Protein AF-A0A817RZT5-F1 (afdb_monomer_lite)

Structure (mmCIF, N/CA/C/O backbone):
data_AF-A0A817RZT5-F1
#
_entry.id   AF-A0A817RZT5-F1
#
loop_
_atom_site.group_PDB
_atom_site.id
_atom_site.type_symbol
_atom_site.label_atom_id
_atom_site.label_alt_id
_atom_site.label_comp_id
_atom_site.label_asym_id
_atom_site.label_entity_id
_atom_site.label_seq_id
_atom_site.pdbx_PDB_ins_code
_atom_site.Cartn_x
_atom_site.Cartn_y
_atom_site.Cartn_z
_atom_site.occupancy
_atom_site.B_iso_or_equiv
_atom_site.auth_seq_id
_atom_site.auth_comp_id
_atom_site.auth_asym_id
_atom_site.auth_atom_id
_atom_site.pdbx_PDB_model_num
ATOM 1 N N . MET A 1 1 ? 7.341 37.231 65.173 1.00 46.03 1 MET A N 1
ATOM 2 C CA . MET A 1 1 ? 7.973 36.929 63.868 1.00 46.03 1 MET A CA 1
ATOM 3 C C . MET A 1 1 ? 9.182 36.042 64.123 1.00 46.03 1 MET A C 1
ATOM 5 O O . MET A 1 1 ? 9.814 36.302 65.143 1.00 46.03 1 MET A O 1
ATOM 9 N N . PRO A 1 2 ? 9.563 35.094 63.247 1.00 48.50 2 PRO A N 1
ATOM 10 C CA . PRO A 1 2 ? 8.982 34.710 61.943 1.00 48.50 2 PRO A CA 1
ATOM 11 C C . PRO A 1 2 ? 8.890 33.149 61.822 1.00 48.50 2 PRO A C 1
ATOM 13 O O . PRO A 1 2 ? 9.080 32.480 62.828 1.00 48.50 2 PRO A O 1
ATOM 16 N N . VAL A 1 3 ? 8.573 32.432 60.740 1.00 45.72 3 VAL A N 1
ATOM 17 C CA . VAL A 1 3 ? 8.226 32.662 59.328 1.00 45.72 3 VAL A CA 1
ATOM 18 C C . VAL A 1 3 ? 7.165 31.589 59.020 1.00 45.72 3 VAL A C 1
ATOM 20 O O . VAL A 1 3 ? 7.407 30.412 59.280 1.00 45.72 3 VAL A O 1
ATOM 23 N N . GLY A 1 4 ? 6.008 31.989 58.501 1.00 48.59 4 GLY A N 1
ATOM 24 C CA . GLY A 1 4 ? 5.094 31.102 57.785 1.00 48.59 4 GLY A CA 1
ATOM 25 C C . GLY A 1 4 ? 5.269 31.311 56.283 1.00 48.59 4 GLY A C 1
ATOM 26 O O . GLY A 1 4 ? 5.673 32.397 55.865 1.00 48.59 4 GLY A O 1
ATOM 27 N N . ASP A 1 5 ? 4.936 30.264 55.534 1.00 51.25 5 ASP A N 1
ATOM 28 C CA . ASP A 1 5 ? 4.708 30.217 54.085 1.00 51.25 5 ASP A CA 1
ATOM 29 C C . ASP A 1 5 ? 5.936 29.950 53.205 1.00 51.25 5 ASP A C 1
ATOM 31 O O . ASP A 1 5 ? 6.258 30.670 52.263 1.00 51.25 5 ASP A O 1
ATOM 35 N N . GLY A 1 6 ? 6.583 28.817 53.476 1.00 51.09 6 GLY A N 1
ATOM 36 C CA . GLY A 1 6 ? 6.973 27.920 52.394 1.00 51.09 6 GLY A CA 1
ATOM 37 C C . GLY A 1 6 ? 6.043 26.715 52.442 1.00 51.09 6 GLY A C 1
ATOM 38 O O . GLY A 1 6 ? 6.267 25.829 53.261 1.00 51.09 6 GLY A O 1
ATOM 39 N N . ASP A 1 7 ? 5.000 26.674 51.610 1.00 58.03 7 ASP A N 1
ATOM 40 C CA . ASP A 1 7 ? 4.294 25.409 51.364 1.00 58.03 7 ASP A CA 1
ATOM 41 C C . ASP A 1 7 ? 5.198 24.419 50.631 1.00 58.03 7 ASP A C 1
ATOM 43 O O . ASP A 1 7 ? 4.928 23.227 50.711 1.00 58.03 7 ASP A O 1
ATOM 47 N N . GLY A 1 8 ? 6.292 24.919 50.023 1.00 52.28 8 GLY A N 1
ATOM 48 C CA . GLY A 1 8 ? 7.591 24.257 49.934 1.00 52.28 8 GLY A CA 1
ATOM 49 C C . GLY A 1 8 ? 7.448 22.794 49.580 1.00 52.28 8 GLY A C 1
ATOM 50 O O . GLY A 1 8 ? 8.095 21.963 50.214 1.00 52.28 8 GLY A O 1
ATOM 51 N N . ASP A 1 9 ? 6.548 22.495 48.633 1.00 56.75 9 ASP A N 1
ATOM 52 C CA . ASP A 1 9 ? 6.034 21.136 48.481 1.00 56.75 9 ASP A CA 1
ATOM 53 C C . ASP A 1 9 ? 7.148 20.181 48.096 1.00 56.75 9 ASP A C 1
ATOM 55 O O . ASP A 1 9 ? 6.977 18.974 48.257 1.00 56.75 9 ASP A O 1
ATOM 59 N N . GLY A 1 10 ? 8.285 20.753 47.650 1.00 52.81 10 GLY A N 1
ATOM 60 C CA . GLY A 1 10 ? 9.612 20.193 47.816 1.00 52.81 10 GLY A CA 1
ATOM 61 C C . GLY A 1 10 ? 9.593 18.755 47.375 1.00 52.81 10 GLY A C 1
ATOM 62 O O . GLY A 1 10 ? 10.176 17.911 48.047 1.00 52.81 10 GLY A O 1
ATOM 63 N N . ASN A 1 11 ? 8.821 18.474 46.317 1.00 54.69 11 ASN A N 1
ATOM 64 C CA . ASN A 1 11 ? 8.526 17.113 45.972 1.00 54.69 11 ASN A CA 1
ATOM 65 C C . ASN A 1 11 ? 9.850 16.567 45.480 1.00 54.69 11 ASN A C 1
ATOM 67 O O . ASN A 1 11 ? 10.317 16.902 44.393 1.00 54.69 11 ASN A O 1
ATOM 71 N N . GLU A 1 12 ? 10.485 15.766 46.320 1.00 54.28 12 GLU A N 1
ATOM 72 C CA . GLU A 1 12 ? 11.810 15.199 46.103 1.00 54.28 12 GLU A CA 1
ATOM 73 C C . GLU A 1 12 ? 11.827 14.386 44.792 1.00 54.28 12 GLU A C 1
ATOM 75 O O . GLU A 1 12 ? 12.859 14.245 44.130 1.00 54.28 12 GLU A O 1
ATOM 80 N N . ASN A 1 13 ? 10.639 13.933 44.361 1.00 54.28 13 ASN A N 1
ATOM 81 C CA . ASN A 1 13 ? 10.393 13.247 43.098 1.00 54.28 13 ASN A CA 1
ATOM 82 C C . ASN A 1 13 ? 10.235 14.179 41.884 1.00 54.28 13 ASN A C 1
ATOM 84 O O . ASN A 1 13 ? 10.386 13.715 40.755 1.00 54.28 13 ASN A O 1
ATOM 88 N N . ALA A 1 14 ? 9.988 15.480 42.061 1.00 55.69 14 ALA A N 1
ATOM 89 C CA . ALA A 1 14 ? 10.018 16.495 41.001 1.00 55.69 14 ALA A CA 1
ATOM 90 C C . ALA A 1 14 ? 11.459 16.967 40.712 1.00 55.69 14 ALA A C 1
ATOM 92 O O . ALA A 1 14 ? 11.729 18.134 40.434 1.00 55.69 14 ALA A O 1
ATOM 93 N N . ASN A 1 15 ? 12.413 16.037 40.757 1.00 69.56 15 ASN A N 1
ATOM 94 C CA . ASN A 1 15 ? 13.780 16.257 40.315 1.00 69.56 15 ASN A CA 1
ATOM 95 C C . ASN A 1 15 ? 13.768 16.658 38.826 1.00 69.56 15 ASN A C 1
ATOM 97 O O . ASN A 1 15 ? 13.053 16.061 38.015 1.00 69.56 15 ASN A O 1
ATOM 101 N N . VAL A 1 16 ? 14.585 17.644 38.438 1.00 71.31 16 VAL A N 1
ATOM 102 C CA . VAL A 1 16 ? 14.751 18.112 37.045 1.00 71.31 16 VAL A CA 1
ATOM 103 C C . VAL A 1 16 ? 14.951 16.943 36.069 1.00 71.31 16 VAL A C 1
ATOM 105 O O . VAL A 1 16 ? 14.529 17.012 34.913 1.00 71.31 16 VAL A O 1
ATOM 108 N N . HIS A 1 17 ? 15.559 15.848 36.527 1.00 71.19 17 HIS A N 1
ATOM 109 C CA . HIS A 1 17 ? 15.685 14.618 35.755 1.00 71.19 17 HIS A CA 1
ATOM 110 C C . HIS A 1 17 ? 14.332 13.958 35.434 1.00 71.19 17 HIS A C 1
ATOM 112 O O . HIS A 1 17 ? 14.073 13.639 34.274 1.00 71.19 17 HIS A O 1
ATOM 118 N N . VAL A 1 18 ? 13.453 13.799 36.427 1.00 76.62 18 VAL A N 1
ATOM 119 C CA . VAL A 1 18 ? 12.110 13.214 36.264 1.00 76.62 18 VAL A CA 1
ATOM 120 C C . VAL A 1 18 ? 11.257 14.097 35.356 1.00 76.62 18 VAL A C 1
ATOM 122 O O . VAL A 1 18 ? 10.634 13.594 34.427 1.00 76.62 18 VAL A O 1
ATOM 125 N N . LEU A 1 19 ? 11.318 15.421 35.525 1.00 80.50 19 LEU A N 1
ATOM 126 C CA . LEU A 1 19 ? 10.656 16.381 34.631 1.00 80.50 19 LEU A CA 1
ATOM 127 C C . LEU A 1 19 ? 11.116 16.229 33.173 1.00 80.50 19 LEU A C 1
ATOM 129 O O . LEU A 1 19 ? 10.287 16.161 32.264 1.00 80.50 19 LEU A O 1
ATOM 133 N N . LYS A 1 20 ? 12.429 16.119 32.932 1.00 80.75 20 LYS A N 1
ATOM 134 C CA . LYS A 1 20 ? 12.976 15.899 31.582 1.00 80.75 20 LYS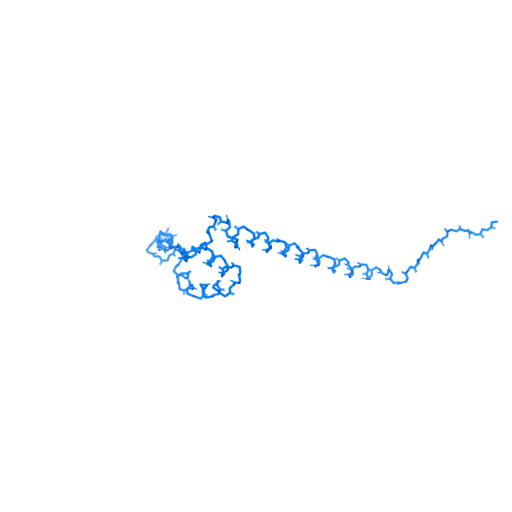 A CA 1
ATOM 135 C C . LYS A 1 20 ? 12.506 14.573 30.980 1.00 80.75 20 LYS A C 1
ATOM 137 O O . LYS A 1 20 ? 12.121 14.557 29.811 1.00 80.75 20 LYS A O 1
ATOM 142 N N . GLN A 1 21 ? 12.494 13.491 31.761 1.00 84.81 21 GLN A N 1
ATOM 143 C CA . GLN A 1 21 ? 11.996 12.188 31.305 1.00 84.81 21 GLN A CA 1
ATOM 144 C C . GLN A 1 21 ? 10.508 12.244 30.956 1.00 84.81 21 GLN A C 1
ATOM 146 O O . GLN A 1 21 ? 10.113 11.801 29.877 1.00 84.81 21 GLN A O 1
ATOM 151 N N . THR A 1 22 ? 9.694 12.875 31.801 1.00 82.81 22 THR A N 1
ATOM 152 C CA . THR A 1 22 ? 8.262 13.066 31.548 1.00 82.81 22 THR A CA 1
ATOM 153 C C . THR A 1 22 ? 8.023 13.862 30.266 1.00 82.81 22 THR A C 1
ATOM 155 O O . THR A 1 22 ? 7.195 13.472 29.447 1.00 82.81 22 THR A O 1
ATOM 158 N N . VAL A 1 23 ? 8.789 14.931 30.015 1.00 87.75 23 VAL A N 1
ATOM 159 C CA . VAL A 1 23 ? 8.690 15.700 28.761 1.00 87.75 23 VAL A CA 1
ATOM 160 C C . VAL A 1 23 ? 9.057 14.850 27.539 1.00 87.75 23 VAL A C 1
ATOM 162 O O . VAL A 1 23 ? 8.385 14.945 26.510 1.00 87.75 23 VAL A O 1
ATOM 165 N N . ILE A 1 24 ? 10.093 14.008 27.623 1.00 89.12 24 ILE A N 1
ATOM 166 C CA . ILE A 1 24 ? 10.480 13.102 26.527 1.00 89.12 24 ILE A CA 1
ATOM 167 C C . ILE A 1 24 ? 9.359 12.095 26.243 1.00 89.12 24 ILE A C 1
ATOM 169 O O . ILE A 1 24 ? 8.948 11.949 25.089 1.00 89.12 24 ILE A O 1
ATOM 173 N N . GLN A 1 25 ? 8.821 11.458 27.284 1.00 87.19 25 GLN A N 1
ATOM 174 C CA . GLN A 1 25 ? 7.726 10.495 27.156 1.00 87.19 25 GLN A CA 1
ATOM 175 C C . GLN A 1 25 ? 6.460 11.144 26.586 1.00 87.19 25 GLN A C 1
ATOM 177 O O . GLN A 1 25 ? 5.824 10.585 25.691 1.00 87.19 25 GLN A O 1
ATOM 182 N N . LEU A 1 26 ? 6.116 12.356 27.034 1.00 84.94 26 LEU A N 1
ATOM 183 C CA . LEU A 1 26 ? 4.982 13.109 26.499 1.00 84.94 26 LEU A CA 1
ATOM 184 C C . LEU A 1 26 ? 5.173 13.435 25.016 1.00 84.94 26 LEU A C 1
ATOM 186 O O . LEU A 1 26 ? 4.253 13.223 24.229 1.00 84.94 26 LEU A O 1
ATOM 190 N N . LYS A 1 27 ? 6.365 13.879 24.599 1.00 86.88 27 LYS A N 1
ATOM 191 C CA . LYS A 1 27 ? 6.664 14.134 23.179 1.00 86.88 27 LYS A CA 1
ATOM 192 C C . LYS A 1 27 ? 6.520 12.874 22.327 1.00 86.88 27 LYS A C 1
ATOM 194 O O . LYS A 1 27 ? 5.927 12.935 21.251 1.00 86.88 27 LYS A O 1
ATOM 199 N N . GLN A 1 28 ? 7.025 11.737 22.806 1.00 86.81 28 GLN A N 1
ATOM 200 C CA . GLN A 1 28 ? 6.875 10.450 22.120 1.00 86.81 28 GLN A CA 1
ATOM 201 C C . GLN A 1 28 ? 5.401 10.052 21.999 1.00 86.81 28 GLN A C 1
ATOM 203 O O . GLN A 1 28 ? 4.950 9.687 20.914 1.00 86.81 28 GLN A O 1
ATOM 208 N N . ARG A 1 29 ? 4.624 10.201 23.076 1.00 85.00 29 ARG A N 1
ATOM 209 C CA . ARG A 1 29 ? 3.198 9.863 23.088 1.00 85.00 29 ARG A CA 1
ATOM 210 C C . ARG A 1 29 ? 2.366 10.778 22.193 1.00 85.00 29 ARG A C 1
ATOM 212 O O . ARG A 1 29 ? 1.498 10.288 21.481 1.00 85.00 29 ARG A O 1
ATOM 219 N N . ILE A 1 30 ? 2.656 12.080 22.173 1.00 84.81 30 ILE A N 1
ATOM 220 C CA . ILE A 1 30 ? 2.025 13.037 21.251 1.00 84.81 30 ILE A CA 1
ATOM 221 C C . ILE A 1 30 ? 2.336 12.653 19.801 1.00 84.81 30 ILE A C 1
ATOM 223 O O . ILE A 1 30 ? 1.427 12.609 18.977 1.00 84.81 30 ILE A O 1
ATOM 227 N N . LYS A 1 31 ? 3.595 12.319 19.486 1.00 84.06 31 LYS A N 1
ATOM 228 C CA . LYS A 1 31 ? 3.983 11.864 18.143 1.00 84.06 31 LYS A CA 1
ATOM 229 C C . LYS A 1 31 ? 3.221 10.600 17.732 1.00 84.06 31 LYS A C 1
ATOM 231 O O . LYS A 1 31 ? 2.740 10.527 16.603 1.00 84.06 31 LYS A O 1
ATOM 236 N N . GLN A 1 32 ? 3.079 9.646 18.650 1.00 82.50 32 GLN A N 1
ATOM 237 C CA . GLN A 1 32 ? 2.321 8.420 18.416 1.00 82.50 32 GLN A CA 1
ATOM 238 C C . GLN A 1 32 ? 0.840 8.719 18.147 1.00 82.50 32 GLN A C 1
ATOM 240 O O . GLN A 1 32 ? 0.321 8.318 17.112 1.00 82.50 32 GLN A O 1
ATOM 245 N N . LEU A 1 33 ? 0.196 9.512 19.009 1.00 77.69 33 LEU A N 1
ATOM 246 C CA . LEU A 1 33 ? -1.208 9.913 18.859 1.00 77.69 33 LEU A CA 1
ATOM 247 C C . LEU A 1 33 ? -1.478 10.631 17.531 1.00 77.69 33 LEU A C 1
ATOM 249 O O . LEU A 1 33 ? -2.507 10.395 16.901 1.00 77.69 33 LEU A O 1
ATOM 253 N N . SER A 1 34 ? -0.565 11.501 17.097 1.00 77.25 34 SER A N 1
ATOM 254 C CA . SER A 1 34 ? -0.673 12.167 15.796 1.00 77.25 34 SER A CA 1
ATOM 255 C C . SER A 1 34 ? -0.592 11.167 14.642 1.00 77.25 34 SER A C 1
ATOM 257 O O . SER A 1 34 ? -1.401 11.242 13.722 1.00 77.25 34 SER A O 1
ATOM 259 N N . SER A 1 35 ? 0.337 10.209 14.702 1.00 76.56 35 SER A N 1
ATOM 260 C CA . SER A 1 35 ? 0.456 9.139 13.701 1.00 76.56 35 SER A CA 1
ATOM 261 C C . SER A 1 35 ? -0.808 8.276 13.640 1.00 76.56 35 SER A C 1
ATOM 263 O O . SER A 1 35 ? -1.344 8.024 12.563 1.00 76.56 35 SER A O 1
ATOM 265 N N . ASP A 1 36 ? -1.347 7.896 14.798 1.00 79.00 36 ASP A N 1
ATOM 266 C CA . ASP A 1 36 ? -2.556 7.077 14.890 1.00 79.00 36 ASP A CA 1
ATOM 267 C C . ASP A 1 36 ? -3.786 7.821 14.344 1.00 79.00 36 ASP A C 1
ATOM 269 O O . ASP A 1 36 ? -4.600 7.235 13.628 1.00 79.00 36 ASP A O 1
ATOM 273 N N . LYS A 1 37 ? -3.901 9.133 14.602 1.00 73.69 37 LYS A N 1
ATOM 274 C CA . LYS A 1 37 ? -4.943 9.975 13.992 1.00 73.69 37 LYS A CA 1
ATOM 275 C C . LYS A 1 37 ? -4.812 10.053 12.475 1.00 73.69 37 LYS A C 1
ATOM 277 O O . LYS A 1 37 ? -5.823 9.953 11.788 1.00 73.69 37 LYS A O 1
ATOM 282 N N . LEU A 1 38 ? -3.597 10.216 11.948 1.00 72.69 38 LEU A N 1
ATOM 283 C CA . LEU A 1 38 ? -3.371 10.235 10.500 1.00 72.69 38 LEU A CA 1
ATOM 284 C C . LEU A 1 38 ? -3.785 8.906 9.859 1.00 72.69 38 LEU A C 1
ATOM 286 O O . LEU A 1 38 ? -4.469 8.919 8.839 1.00 72.69 38 LEU A O 1
ATOM 290 N N . LYS A 1 39 ? -3.472 7.774 10.501 1.00 73.94 39 LYS A N 1
ATOM 291 C CA . LYS A 1 39 ? -3.935 6.449 10.062 1.00 73.94 39 LYS A CA 1
ATOM 292 C C . LYS A 1 39 ? -5.459 6.326 10.080 1.00 73.94 39 LYS A C 1
ATOM 294 O O . LYS A 1 39 ? -6.031 5.799 9.133 1.00 73.94 39 LYS A O 1
ATOM 299 N N . GLN A 1 40 ? -6.134 6.833 11.114 1.00 72.31 40 GLN A N 1
ATOM 300 C CA . GLN A 1 40 ? -7.603 6.830 11.161 1.00 72.31 40 GLN A CA 1
ATOM 301 C C . GLN A 1 40 ? -8.224 7.691 10.059 1.00 72.31 40 GLN A C 1
ATOM 303 O O . GLN A 1 40 ? -9.177 7.263 9.415 1.00 72.31 40 GLN A O 1
ATOM 308 N N . ILE A 1 41 ? -7.679 8.884 9.810 1.00 68.25 41 ILE A N 1
ATOM 309 C CA . ILE A 1 41 ? -8.144 9.755 8.723 1.00 68.25 41 ILE A CA 1
ATOM 310 C C . ILE A 1 41 ? -7.934 9.069 7.369 1.00 68.25 41 ILE A C 1
ATOM 312 O O . ILE A 1 41 ? -8.838 9.069 6.538 1.00 68.25 41 ILE A O 1
ATOM 316 N N . GLN A 1 42 ? -6.781 8.430 7.160 1.00 66.38 42 GLN A N 1
ATOM 317 C CA . GLN A 1 42 ? -6.515 7.646 5.956 1.00 66.38 42 GLN A CA 1
ATOM 318 C C . GLN A 1 42 ? -7.537 6.512 5.785 1.00 66.38 42 GLN A C 1
ATOM 320 O O . GLN A 1 42 ? -8.059 6.323 4.687 1.00 66.38 42 GLN A O 1
ATOM 325 N N . LEU A 1 43 ? -7.883 5.813 6.871 1.00 66.38 43 LEU A N 1
ATOM 326 C CA . LEU A 1 43 ? -8.903 4.765 6.870 1.00 66.38 43 LEU A CA 1
ATOM 327 C C . LEU A 1 43 ? -10.273 5.302 6.428 1.00 66.38 43 LEU A C 1
ATOM 329 O O . LEU A 1 43 ? -10.907 4.701 5.566 1.00 66.38 43 LEU A O 1
ATOM 333 N N . LEU A 1 44 ? -10.693 6.445 6.981 1.00 63.22 44 LEU A N 1
ATOM 334 C CA . LEU A 1 44 ? -11.976 7.086 6.675 1.00 63.22 44 LEU A CA 1
ATOM 335 C C . LEU A 1 44 ? -12.063 7.579 5.231 1.00 63.22 44 LEU A C 1
ATOM 337 O O . LEU A 1 44 ? -13.128 7.529 4.627 1.00 63.22 44 LEU A O 1
ATOM 341 N N . ILE A 1 45 ? -10.955 8.085 4.690 1.00 68.06 45 ILE A N 1
ATOM 342 C CA . ILE A 1 45 ? -10.946 8.684 3.355 1.00 68.06 45 ILE A CA 1
ATOM 343 C C . ILE A 1 45 ? -10.874 7.621 2.272 1.00 68.06 45 ILE A C 1
ATOM 345 O O . ILE A 1 45 ? -11.403 7.865 1.200 1.00 68.06 45 ILE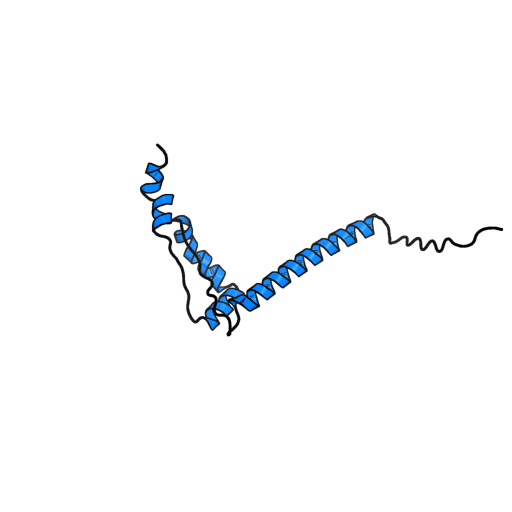 A O 1
ATOM 349 N N . VAL A 1 46 ? -10.238 6.475 2.521 1.00 67.88 46 VAL A N 1
ATOM 350 C CA . VAL A 1 46 ? -9.833 5.536 1.461 1.00 67.88 46 VAL A CA 1
ATOM 351 C C . VAL A 1 46 ? -10.518 4.176 1.583 1.00 67.88 46 VAL A C 1
ATOM 353 O O . VAL A 1 46 ? -10.791 3.519 0.580 1.00 67.88 46 VAL A O 1
ATOM 356 N N . ALA A 1 47 ? -10.776 3.735 2.808 1.00 69.44 47 ALA A N 1
ATOM 357 C CA . ALA A 1 47 ? -11.15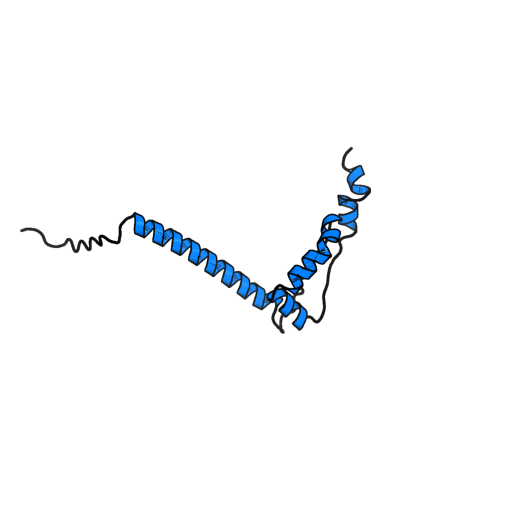0 2.364 3.118 1.00 69.44 47 ALA A CA 1
ATOM 358 C C . ALA A 1 47 ? -12.533 2.293 3.780 1.00 69.44 47 ALA A C 1
ATOM 360 O O . ALA A 1 47 ? -12.758 1.474 4.672 1.00 69.44 47 ALA A O 1
ATOM 361 N N . GLU A 1 48 ? -13.462 3.145 3.351 1.00 77.06 48 GLU A N 1
ATOM 362 C CA . GLU A 1 48 ? -14.874 3.098 3.730 1.00 77.06 48 GLU A CA 1
ATOM 363 C C . GLU A 1 48 ? -15.765 2.899 2.504 1.00 77.06 48 GLU A C 1
ATOM 365 O O . GLU A 1 48 ? -15.410 3.263 1.387 1.00 77.06 48 GLU A O 1
ATOM 370 N N . LYS A 1 49 ? -16.946 2.314 2.713 1.00 76.38 49 LYS A N 1
ATOM 371 C CA . LYS A 1 49 ? -17.873 1.970 1.623 1.00 76.38 49 LYS A CA 1
ATOM 372 C C . LYS A 1 49 ? -18.323 3.192 0.807 1.00 76.38 49 LYS A C 1
ATOM 374 O O . LYS A 1 49 ? -18.506 3.092 -0.399 1.00 76.38 49 LYS A O 1
ATOM 379 N N . GLU A 1 50 ? -18.509 4.326 1.479 1.00 79.62 50 GLU A N 1
ATOM 380 C CA . GLU A 1 50 ? -18.977 5.593 0.892 1.00 79.62 50 GLU A CA 1
ATOM 381 C C . GLU A 1 50 ? -17.842 6.387 0.214 1.00 79.62 50 GLU A C 1
ATOM 383 O O . GLU A 1 50 ? -18.081 7.398 -0.446 1.00 79.62 50 GLU A O 1
ATOM 388 N N . THR A 1 51 ? -16.588 5.952 0.367 1.00 71.19 51 THR A N 1
ATOM 389 C CA . THR A 1 51 ? -15.439 6.610 -0.252 1.00 71.19 51 THR A CA 1
ATOM 390 C C . THR A 1 51 ? -15.473 6.475 -1.774 1.00 71.19 51 THR A C 1
ATOM 392 O O . THR A 1 51 ? -15.591 5.381 -2.329 1.00 71.19 51 THR A O 1
ATOM 395 N N . ILE A 1 52 ? -15.226 7.592 -2.465 1.00 71.25 52 ILE A N 1
ATOM 396 C CA . ILE A 1 52 ? -15.128 7.649 -3.933 1.00 71.25 52 ILE A CA 1
ATOM 397 C C . ILE A 1 52 ? -13.690 7.709 -4.477 1.00 71.25 52 ILE A C 1
ATOM 399 O O . ILE A 1 52 ? -13.510 7.675 -5.692 1.00 71.25 52 ILE A O 1
ATOM 403 N N . ILE A 1 53 ? -12.676 7.799 -3.610 1.00 82.12 53 ILE A N 1
ATOM 404 C CA . ILE A 1 53 ? -11.267 7.976 -3.995 1.00 82.12 53 ILE A CA 1
ATOM 405 C C . ILE A 1 53 ? -10.581 6.617 -4.159 1.00 82.12 53 ILE A C 1
ATOM 407 O O . ILE A 1 53 ? -10.623 5.792 -3.251 1.00 82.12 53 ILE A O 1
ATOM 411 N N . ASP A 1 54 ? -9.916 6.414 -5.298 1.00 83.88 54 ASP A N 1
ATOM 412 C CA . ASP A 1 54 ? -9.072 5.250 -5.580 1.00 83.88 54 ASP A CA 1
ATOM 413 C C . ASP A 1 54 ? -7.607 5.526 -5.205 1.00 83.88 54 ASP A C 1
ATOM 415 O O . ASP A 1 54 ? -7.053 6.549 -5.611 1.00 83.88 54 ASP A O 1
ATOM 419 N N . ILE A 1 55 ? -6.968 4.611 -4.462 1.00 84.38 55 ILE A N 1
ATOM 420 C CA . ILE A 1 55 ? -5.505 4.610 -4.312 1.00 84.38 55 ILE A CA 1
ATOM 421 C C . ILE A 1 55 ? -4.911 3.695 -5.370 1.00 84.38 55 ILE A C 1
ATOM 423 O O . ILE A 1 55 ? -5.224 2.507 -5.442 1.00 84.38 55 ILE A O 1
ATOM 427 N N . VAL A 1 56 ? -3.998 4.258 -6.150 1.00 88.75 56 VAL A N 1
ATOM 428 C CA . VAL A 1 56 ? -3.320 3.571 -7.246 1.00 88.75 56 VAL A CA 1
ATOM 429 C C . VAL A 1 56 ? -1.817 3.774 -7.121 1.00 88.75 56 VAL A C 1
ATOM 431 O O . VAL A 1 56 ? -1.362 4.824 -6.664 1.00 88.75 56 VAL A O 1
ATOM 434 N N . THR A 1 57 ? -1.045 2.769 -7.521 1.00 92.12 57 THR A N 1
ATOM 435 C CA . THR A 1 57 ? 0.411 2.885 -7.639 1.00 92.12 57 THR A CA 1
ATOM 436 C C . THR A 1 57 ? 0.780 3.439 -9.012 1.00 92.12 57 THR A C 1
ATOM 438 O O . THR A 1 57 ? 0.073 3.211 -9.997 1.00 92.12 57 THR A O 1
ATOM 441 N N . LEU A 1 58 ? 1.882 4.185 -9.071 1.00 93.69 58 LEU A N 1
ATOM 442 C CA . LEU A 1 58 ? 2.451 4.725 -10.301 1.00 93.69 58 LEU A CA 1
ATOM 443 C C . LEU A 1 58 ? 3.903 4.261 -10.421 1.00 93.69 58 LEU A C 1
ATOM 445 O O . LEU A 1 58 ? 4.726 4.619 -9.583 1.00 93.69 58 LEU A O 1
ATOM 449 N N . SER A 1 59 ? 4.209 3.488 -11.462 1.00 94.69 59 SER A N 1
ATOM 450 C CA . SER A 1 59 ? 5.579 3.092 -11.804 1.00 94.69 59 SER A CA 1
ATOM 451 C C . SER A 1 59 ? 6.108 3.988 -12.921 1.00 94.69 59 SER A C 1
ATOM 453 O O . SER A 1 59 ? 5.530 4.028 -14.012 1.00 94.69 59 SER A O 1
ATOM 455 N N . GLU A 1 60 ? 7.205 4.700 -12.666 1.00 92.31 60 GLU A N 1
ATOM 456 C CA . GLU A 1 60 ? 7.792 5.663 -13.609 1.00 92.31 60 GLU A CA 1
ATOM 457 C C . GLU A 1 60 ? 9.153 5.223 -14.145 1.00 92.31 60 GLU A C 1
ATOM 459 O O . GLU A 1 60 ? 9.619 5.763 -15.146 1.00 92.31 60 GLU A O 1
ATOM 464 N N . SER A 1 61 ? 9.807 4.254 -13.509 1.00 90.12 61 SER A N 1
ATOM 465 C CA . SER A 1 61 ? 11.113 3.737 -13.914 1.00 90.12 61 SER A CA 1
ATOM 466 C C . SER A 1 61 ? 11.081 2.236 -14.206 1.00 90.12 61 SER A C 1
ATOM 468 O O . SER A 1 61 ? 10.159 1.528 -13.803 1.00 90.12 61 SER A O 1
ATOM 470 N N . VAL A 1 62 ? 12.110 1.732 -14.898 1.00 90.12 62 VAL A N 1
ATOM 471 C CA . VAL A 1 62 ? 12.271 0.278 -15.107 1.00 90.12 62 VAL A CA 1
ATOM 472 C C . VAL A 1 62 ? 12.409 -0.440 -13.769 1.00 90.12 62 VAL A C 1
ATOM 474 O O . VAL A 1 62 ? 11.776 -1.468 -13.563 1.00 90.12 62 VAL A O 1
ATOM 477 N N . LYS A 1 63 ? 13.157 0.150 -12.833 1.00 91.12 63 LYS A N 1
ATOM 478 C CA . LYS A 1 63 ? 13.312 -0.397 -11.487 1.00 91.12 63 LYS A CA 1
ATOM 479 C C . LYS A 1 63 ? 11.967 -0.487 -10.756 1.00 91.12 63 LYS A C 1
ATOM 481 O O . LYS A 1 63 ? 11.674 -1.512 -10.154 1.00 91.12 63 LYS A O 1
ATOM 486 N N . ASP A 1 64 ? 11.123 0.541 -10.863 1.00 91.38 64 ASP A N 1
ATOM 487 C CA . ASP A 1 64 ? 9.793 0.533 -10.234 1.00 91.38 64 ASP A CA 1
ATOM 488 C C . ASP A 1 64 ? 8.923 -0.595 -10.803 1.00 91.38 64 ASP A C 1
ATOM 490 O O . ASP A 1 64 ? 8.109 -1.164 -10.084 1.00 91.38 64 ASP A O 1
ATOM 494 N N . LEU A 1 65 ? 9.073 -0.910 -12.095 1.00 92.06 65 LEU A N 1
ATOM 495 C CA . LEU A 1 65 ? 8.357 -2.008 -12.749 1.00 92.06 65 LEU A CA 1
ATOM 496 C C . LEU A 1 65 ? 8.873 -3.382 -12.311 1.00 92.06 65 LEU A C 1
ATOM 498 O O . LEU A 1 65 ? 8.075 -4.305 -12.166 1.00 92.06 65 LEU A O 1
ATOM 502 N N . GLU A 1 66 ? 10.181 -3.518 -12.091 1.00 94.19 66 GLU A N 1
ATOM 503 C CA . GLU A 1 66 ? 10.796 -4.743 -11.563 1.00 94.19 66 GLU A CA 1
ATOM 504 C C . GLU A 1 66 ? 10.392 -5.002 -10.103 1.00 94.19 66 GLU A C 1
ATOM 506 O O . GLU A 1 66 ? 10.153 -6.148 -9.724 1.00 94.19 66 GLU A O 1
ATOM 511 N N . GLU A 1 67 ? 10.267 -3.948 -9.291 1.00 95.94 67 GLU A N 1
ATOM 512 C CA . GLU A 1 67 ? 9.865 -4.035 -7.879 1.00 95.94 67 GLU A CA 1
ATOM 513 C C . GLU A 1 67 ? 8.338 -4.098 -7.684 1.00 95.94 67 GLU A C 1
ATOM 515 O O . GLU A 1 67 ? 7.867 -4.511 -6.619 1.00 95.94 67 GLU A O 1
ATOM 520 N N . LEU A 1 68 ? 7.552 -3.750 -8.710 1.00 94.25 68 LEU A N 1
ATOM 521 C CA . LEU A 1 68 ? 6.091 -3.684 -8.645 1.00 94.25 68 LEU A CA 1
ATOM 522 C C . LEU A 1 68 ? 5.432 -4.966 -8.093 1.00 94.25 68 LEU A C 1
ATOM 524 O O . LEU A 1 68 ? 4.556 -4.827 -7.242 1.00 94.25 68 LEU A O 1
ATOM 528 N N . PRO A 1 69 ? 5.810 -6.204 -8.481 1.00 94.50 69 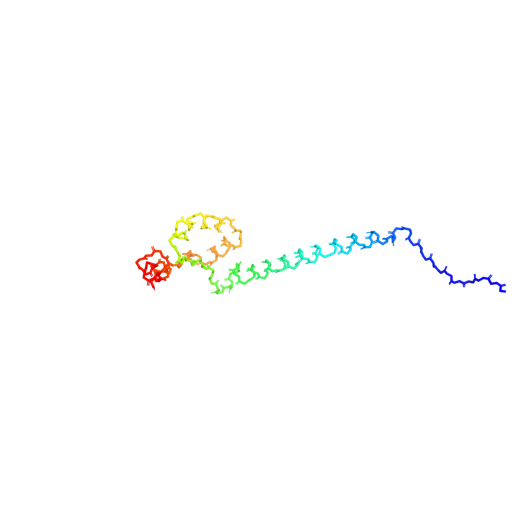PRO A N 1
ATOM 529 C CA . PRO A 1 69 ? 5.193 -7.410 -7.918 1.00 94.50 69 PRO A CA 1
ATOM 530 C C . PRO A 1 69 ? 5.358 -7.532 -6.396 1.00 94.50 69 PRO A C 1
ATOM 532 O O . PRO A 1 69 ? 4.420 -7.936 -5.702 1.00 94.50 69 PRO A O 1
ATOM 535 N N . ASN A 1 70 ? 6.526 -7.150 -5.871 1.00 95.44 70 ASN A N 1
ATOM 536 C CA . ASN A 1 70 ? 6.800 -7.183 -4.435 1.00 95.44 70 ASN A CA 1
ATOM 537 C C . ASN A 1 70 ? 5.992 -6.100 -3.720 1.00 95.44 70 ASN A C 1
ATOM 539 O O . ASN A 1 70 ? 5.293 -6.402 -2.757 1.00 95.44 70 ASN A O 1
ATOM 543 N N . LEU A 1 71 ? 5.988 -4.877 -4.260 1.00 93.62 71 LEU A N 1
ATOM 544 C CA . LEU A 1 71 ? 5.180 -3.775 -3.734 1.00 93.62 71 LEU A CA 1
ATOM 545 C C . LEU A 1 71 ? 3.686 -4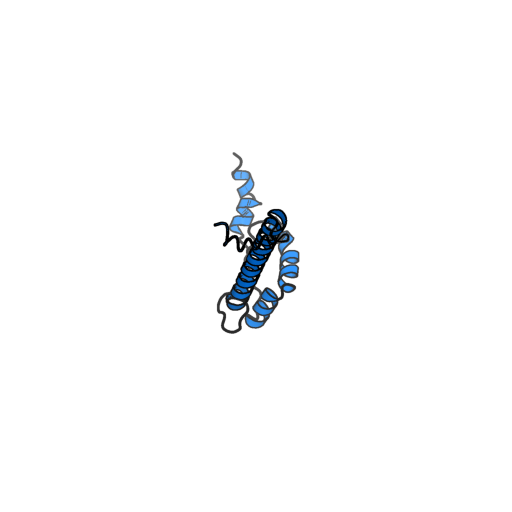.130 -3.693 1.00 93.62 71 LEU A C 1
ATOM 547 O O . LEU A 1 71 ? 3.012 -3.870 -2.701 1.00 93.62 71 LEU A O 1
ATOM 551 N N . MET A 1 72 ? 3.152 -4.734 -4.758 1.00 93.56 72 MET A N 1
ATOM 552 C CA . MET A 1 72 ? 1.745 -5.137 -4.797 1.00 93.56 72 MET A CA 1
ATOM 553 C C . MET A 1 72 ? 1.435 -6.222 -3.765 1.00 93.56 72 MET A C 1
ATOM 555 O O . MET A 1 72 ? 0.355 -6.198 -3.179 1.00 93.56 72 MET A O 1
ATOM 559 N N . SER A 1 73 ? 2.372 -7.140 -3.517 1.00 93.75 73 SER A N 1
ATOM 560 C CA . SER A 1 73 ? 2.228 -8.152 -2.467 1.00 93.75 73 SER A CA 1
ATOM 561 C C . SER A 1 73 ? 2.176 -7.501 -1.081 1.00 93.75 73 SER A C 1
ATOM 563 O O . SER A 1 73 ? 1.247 -7.760 -0.322 1.00 93.75 73 SER A O 1
ATOM 565 N N . GLU A 1 74 ? 3.095 -6.573 -0.793 1.00 93.75 74 GLU A N 1
ATOM 566 C CA . GLU A 1 74 ? 3.112 -5.813 0.466 1.00 93.75 74 GLU A CA 1
ATOM 567 C C . GLU A 1 74 ? 1.831 -4.991 0.672 1.00 93.75 74 GLU A C 1
ATOM 569 O O . GLU A 1 74 ? 1.276 -4.957 1.770 1.00 93.75 74 GLU A O 1
ATOM 574 N N . LEU A 1 75 ? 1.324 -4.351 -0.387 1.00 90.38 75 LEU A N 1
ATOM 575 C CA . LEU A 1 75 ? 0.088 -3.574 -0.324 1.00 90.38 75 LEU A CA 1
ATOM 576 C C . LEU A 1 75 ? -1.140 -4.457 -0.086 1.00 90.38 75 LEU A C 1
ATOM 578 O O . LEU A 1 75 ? -2.020 -4.072 0.674 1.00 90.38 75 LEU A O 1
ATOM 582 N N . ILE A 1 76 ? -1.228 -5.636 -0.705 1.00 90.12 76 ILE A N 1
ATOM 583 C CA . ILE A 1 76 ? -2.356 -6.558 -0.485 1.00 90.12 76 ILE A CA 1
ATOM 584 C C . ILE A 1 76 ? -2.400 -7.053 0.971 1.00 90.12 76 ILE A C 1
ATOM 586 O O . ILE A 1 76 ? -3.493 -7.287 1.503 1.00 90.12 76 ILE A O 1
ATOM 590 N N . ASP A 1 77 ? -1.241 -7.169 1.618 1.00 92.00 77 ASP A N 1
ATOM 591 C CA . ASP A 1 77 ? -1.130 -7.542 3.029 1.00 92.00 77 ASP A CA 1
ATOM 592 C C . ASP A 1 77 ? -1.438 -6.378 3.991 1.00 92.00 77 ASP A C 1
ATOM 594 O O . ASP A 1 77 ? -1.778 -6.615 5.156 1.00 92.00 77 ASP A O 1
ATOM 598 N N . ASP A 1 78 ? -1.400 -5.124 3.522 1.00 89.50 78 ASP A N 1
ATOM 599 C CA . ASP A 1 78 ? -1.805 -3.970 4.322 1.00 89.50 78 ASP A CA 1
ATOM 600 C C . ASP A 1 78 ? -3.331 -3.977 4.570 1.00 89.50 78 ASP A C 1
ATOM 602 O O . ASP A 1 78 ? -4.135 -3.999 3.631 1.00 89.50 78 ASP A O 1
ATOM 606 N N . PRO A 1 79 ? -3.791 -3.922 5.834 1.00 88.31 79 PRO A N 1
ATOM 607 C CA . PRO A 1 79 ? -5.211 -4.038 6.158 1.00 88.31 79 PRO A CA 1
ATOM 608 C C . PRO A 1 79 ? -6.054 -2.863 5.641 1.00 88.31 79 PRO A C 1
ATOM 610 O O . PRO A 1 79 ? -7.248 -3.043 5.382 1.00 88.31 79 PRO A O 1
ATOM 613 N N . ILE A 1 80 ? -5.470 -1.669 5.487 1.00 85.94 80 ILE A N 1
ATOM 614 C CA . ILE A 1 80 ? -6.175 -0.489 4.972 1.00 85.94 80 ILE A CA 1
ATOM 615 C C . ILE A 1 80 ? -6.373 -0.647 3.467 1.00 85.94 80 ILE A C 1
ATOM 617 O O . ILE A 1 80 ? -7.492 -0.493 2.973 1.00 85.94 80 ILE A O 1
ATOM 621 N N . TYR A 1 81 ? -5.315 -1.010 2.745 1.00 87.31 81 TYR A N 1
ATOM 622 C CA . TYR A 1 81 ? -5.376 -1.225 1.305 1.00 87.31 81 TYR A CA 1
ATOM 623 C C . TYR A 1 81 ? -6.233 -2.443 0.944 1.00 87.31 81 TYR A C 1
ATOM 625 O O . TYR A 1 81 ? -7.039 -2.383 0.019 1.00 87.31 81 TYR A O 1
ATOM 633 N N . ARG A 1 82 ? -6.191 -3.520 1.733 1.00 88.81 82 ARG A N 1
ATOM 634 C CA . ARG A 1 82 ? -7.095 -4.665 1.563 1.00 88.81 82 ARG A CA 1
ATOM 635 C C . ARG A 1 82 ? -8.566 -4.281 1.732 1.00 88.81 82 ARG A C 1
ATOM 637 O O . ARG A 1 82 ? -9.410 -4.728 0.956 1.00 88.81 82 ARG A O 1
ATOM 644 N N . LYS A 1 83 ? -8.887 -3.439 2.721 1.00 88.25 83 LYS A N 1
ATOM 645 C CA . LYS A 1 83 ? -10.248 -2.914 2.928 1.00 88.25 83 LYS A CA 1
ATOM 646 C C . LYS A 1 83 ? -10.668 -1.979 1.787 1.00 88.25 83 LYS A C 1
ATOM 648 O O . LYS A 1 83 ? -11.814 -2.036 1.350 1.00 88.25 83 LYS A O 1
ATOM 653 N N . HIS A 1 84 ? -9.740 -1.182 1.260 1.00 87.00 84 HIS A N 1
ATOM 654 C CA . HIS A 1 84 ? -9.945 -0.406 0.040 1.00 87.00 84 HIS A CA 1
ATOM 655 C C . HIS A 1 84 ? -10.298 -1.314 -1.150 1.00 87.00 84 HIS A C 1
ATOM 657 O O . HIS A 1 84 ? -11.375 -1.168 -1.722 1.00 87.00 84 HIS A O 1
ATOM 663 N N . LEU A 1 85 ? -9.463 -2.310 -1.468 1.00 88.81 85 LEU A N 1
ATOM 664 C CA . LEU A 1 85 ? -9.708 -3.258 -2.563 1.00 88.81 85 LEU A CA 1
ATOM 665 C C . LEU A 1 85 ? -11.053 -3.983 -2.422 1.00 88.81 85 LEU A C 1
ATOM 667 O O . LEU A 1 85 ? -11.756 -4.154 -3.415 1.00 88.81 85 LEU A O 1
ATOM 671 N N . PHE A 1 86 ? -11.430 -4.364 -1.196 1.00 89.06 86 PHE A N 1
ATOM 672 C CA . PHE A 1 86 ? -12.722 -4.992 -0.918 1.00 89.06 86 PHE A CA 1
ATOM 673 C C . PHE A 1 86 ? -13.904 -4.106 -1.331 1.00 89.06 86 PHE A C 1
ATOM 675 O O . PHE A 1 86 ? -14.835 -4.597 -1.956 1.00 89.06 86 PHE A O 1
ATOM 682 N N . TYR A 1 87 ? -13.870 -2.808 -1.018 1.00 87.38 87 TYR A N 1
ATOM 683 C CA . TYR A 1 87 ? -14.957 -1.896 -1.389 1.00 87.38 87 TYR A CA 1
ATOM 684 C C . TYR A 1 87 ? -14.912 -1.434 -2.842 1.00 87.38 87 TYR A C 1
ATOM 686 O O . TYR A 1 87 ? -15.950 -1.087 -3.401 1.00 87.38 87 TYR A O 1
ATOM 694 N N . ARG A 1 88 ? -13.724 -1.375 -3.449 1.00 85.81 88 ARG A N 1
ATOM 695 C CA . ARG A 1 88 ? -13.566 -0.899 -4.829 1.00 85.81 88 ARG A CA 1
ATOM 696 C C . ARG A 1 88 ? -13.738 -1.996 -5.870 1.00 85.81 88 ARG A C 1
ATOM 698 O O . ARG A 1 88 ? -13.954 -1.663 -7.033 1.00 85.81 88 ARG A O 1
ATOM 705 N N . GLU A 1 89 ? -13.616 -3.261 -5.463 1.00 88.62 89 GLU A N 1
ATOM 706 C CA . GLU A 1 89 ? -13.718 -4.454 -6.318 1.00 88.62 89 GLU A CA 1
ATOM 707 C C . GLU A 1 89 ? -12.798 -4.398 -7.549 1.00 88.62 89 GLU A C 1
ATOM 709 O O . GLU A 1 89 ? -13.061 -4.990 -8.595 1.00 88.62 89 GLU A O 1
ATOM 714 N N . LYS A 1 90 ? -11.697 -3.654 -7.437 1.00 87.50 90 LYS A N 1
ATOM 715 C CA . LYS A 1 90 ? -10.744 -3.432 -8.518 1.00 87.50 90 LYS A CA 1
ATOM 716 C C . LYS A 1 90 ? -9.364 -3.149 -7.955 1.00 87.50 90 LYS A C 1
ATOM 718 O O . LYS A 1 90 ? -9.222 -2.545 -6.896 1.00 87.50 90 LYS A O 1
ATOM 723 N N . LEU A 1 91 ? -8.360 -3.544 -8.722 1.00 89.50 91 LEU A N 1
ATOM 724 C CA . LEU A 1 91 ? -6.962 -3.223 -8.492 1.00 89.50 91 LEU A CA 1
ATOM 725 C C . LEU A 1 91 ? -6.483 -2.445 -9.716 1.00 89.50 91 LEU A C 1
ATOM 727 O O . LEU A 1 91 ? -6.606 -2.922 -10.844 1.00 89.50 91 LEU A O 1
ATOM 731 N N . ILE A 1 92 ? -5.991 -1.228 -9.493 1.00 89.81 92 ILE A N 1
ATOM 732 C CA . ILE A 1 92 ? -5.540 -0.331 -10.559 1.00 89.81 92 ILE A CA 1
ATOM 733 C C . ILE A 1 92 ? -4.073 0.014 -10.316 1.00 89.81 92 ILE A C 1
ATOM 735 O O . ILE A 1 92 ? -3.711 0.498 -9.245 1.00 89.81 92 ILE A O 1
ATOM 739 N N . VAL A 1 93 ? -3.254 -0.197 -11.345 1.00 92.81 93 VAL A N 1
ATOM 740 C CA . VAL A 1 93 ? -1.853 0.230 -11.402 1.00 92.81 93 VAL A CA 1
ATOM 741 C C . VAL A 1 93 ? -1.670 1.125 -12.619 1.00 92.81 93 VAL A C 1
ATOM 743 O O . VAL A 1 93 ? -2.203 0.834 -13.692 1.00 92.81 93 VAL A O 1
ATOM 746 N N . ILE A 1 94 ? -0.909 2.206 -12.465 1.00 94.50 94 ILE A N 1
ATOM 747 C CA . ILE A 1 94 ? -0.549 3.118 -13.548 1.00 94.50 94 ILE A CA 1
ATOM 748 C C . ILE A 1 94 ? 0.924 2.914 -13.908 1.00 94.50 94 ILE A C 1
ATOM 750 O O . ILE A 1 94 ? 1.795 2.885 -13.043 1.00 94.50 94 ILE A O 1
ATOM 754 N N . ILE A 1 95 ? 1.206 2.805 -15.206 1.00 93.56 95 ILE A N 1
ATOM 755 C CA . ILE A 1 95 ? 2.566 2.690 -15.743 1.00 93.56 95 ILE A CA 1
ATOM 756 C C . ILE A 1 95 ? 2.849 3.905 -16.629 1.00 93.56 95 ILE A C 1
ATOM 758 O O . ILE A 1 95 ? 2.243 4.065 -17.693 1.00 93.56 95 ILE A O 1
ATOM 762 N N . ALA A 1 96 ? 3.787 4.757 -16.215 1.00 92.94 96 ALA A N 1
ATOM 763 C CA . ALA A 1 96 ? 4.185 5.946 -16.965 1.00 92.94 96 ALA A CA 1
ATOM 764 C C . ALA A 1 96 ? 5.253 5.616 -18.017 1.00 92.94 96 ALA A C 1
ATOM 766 O O . ALA A 1 96 ? 6.442 5.881 -17.844 1.00 92.94 96 ALA A O 1
ATOM 767 N N . LYS A 1 97 ? 4.816 5.080 -19.164 1.00 87.81 97 LYS A N 1
ATOM 768 C CA . LYS A 1 97 ? 5.706 4.702 -20.280 1.00 87.81 97 LYS A CA 1
ATOM 769 C C . LYS A 1 97 ? 6.667 5.826 -20.702 1.00 87.81 97 LYS A C 1
ATOM 771 O O . LYS A 1 97 ? 7.832 5.550 -20.983 1.00 87.81 97 LYS A O 1
ATOM 776 N N . SER A 1 98 ? 6.189 7.070 -20.791 1.00 87.44 98 SER A N 1
ATOM 777 C CA . SER A 1 98 ? 7.004 8.230 -21.187 1.00 87.44 98 SER A CA 1
ATOM 778 C C . SER A 1 98 ? 8.189 8.446 -20.252 1.00 87.44 98 SER A C 1
ATOM 780 O O . SER A 1 98 ? 9.316 8.623 -20.714 1.00 87.44 98 SER A O 1
ATOM 782 N N . ASP A 1 99 ? 7.942 8.395 -18.945 1.00 84.81 99 ASP A N 1
ATOM 783 C CA . ASP A 1 99 ? 8.963 8.616 -17.927 1.00 84.81 99 ASP A CA 1
ATOM 784 C C . ASP A 1 99 ? 9.934 7.442 -17.857 1.00 84.81 99 ASP A C 1
ATOM 786 O O . ASP A 1 99 ? 11.143 7.663 -17.779 1.00 84.81 99 ASP A O 1
ATOM 790 N N . THR A 1 100 ? 9.438 6.216 -18.039 1.00 83.56 100 THR A N 1
ATOM 791 C CA . THR A 1 100 ? 10.281 5.015 -18.085 1.00 83.56 100 THR A CA 1
ATOM 792 C C . THR A 1 100 ? 11.263 5.076 -19.254 1.00 83.56 100 THR A C 1
ATOM 794 O O . THR A 1 100 ? 12.452 4.807 -19.090 1.00 83.56 100 THR A O 1
ATOM 797 N N . VAL A 1 101 ? 10.809 5.506 -20.436 1.00 82.69 101 VAL A N 1
ATOM 798 C CA . VAL A 1 101 ? 11.682 5.678 -21.611 1.00 82.69 101 VAL A CA 1
ATOM 799 C C . VAL A 1 101 ? 12.662 6.839 -21.428 1.00 82.69 101 VAL A C 1
ATOM 801 O O . VAL A 1 101 ? 13.815 6.721 -21.841 1.00 82.69 101 VAL A O 1
ATOM 804 N N . ARG A 1 102 ? 12.241 7.949 -20.809 1.00 79.38 102 ARG A N 1
ATOM 805 C CA . ARG A 1 102 ? 13.128 9.095 -20.555 1.00 79.38 102 ARG A CA 1
ATOM 806 C C . ARG A 1 102 ? 14.221 8.763 -19.537 1.00 79.38 102 ARG A C 1
ATOM 808 O O . ARG A 1 102 ? 15.343 9.217 -19.707 1.00 79.38 102 ARG A O 1
ATOM 815 N N . ARG A 1 103 ? 13.902 7.998 -18.488 1.00 74.44 103 ARG A N 1
ATOM 816 C CA . ARG A 1 103 ? 14.836 7.666 -17.396 1.00 74.44 103 ARG A CA 1
ATOM 817 C C . ARG A 1 103 ? 15.731 6.465 -17.686 1.00 74.44 103 ARG A C 1
ATOM 819 O O . ARG A 1 103 ? 16.848 6.425 -17.188 1.00 74.44 103 ARG A O 1
ATOM 826 N N . ASN A 1 104 ? 15.243 5.484 -18.444 1.00 79.44 104 ASN A N 1
ATOM 827 C CA . ASN A 1 104 ? 15.921 4.193 -18.609 1.00 79.44 104 ASN A CA 1
ATOM 828 C C . ASN A 1 104 ? 16.040 3.728 -20.071 1.00 79.44 104 ASN A C 1
ATOM 830 O O . ASN A 1 104 ? 16.651 2.697 -20.330 1.00 79.44 104 ASN A O 1
ATOM 834 N N . GLY A 1 105 ? 15.426 4.435 -21.022 1.00 66.06 105 GLY A N 1
ATOM 835 C CA . GLY A 1 105 ? 15.525 4.144 -22.454 1.00 66.06 105 GLY A CA 1
ATOM 836 C C . GLY A 1 105 ? 16.472 5.102 -23.179 1.00 66.06 105 GLY A C 1
ATOM 837 O O . GLY A 1 105 ? 17.195 5.875 -22.560 1.00 66.06 105 GLY A O 1
ATOM 838 N N . ARG A 1 106 ? 16.407 5.111 -24.518 1.00 59.28 106 ARG A N 1
ATOM 839 C CA . ARG A 1 106 ? 17.241 5.959 -25.402 1.00 59.28 106 ARG A CA 1
ATOM 840 C C . ARG A 1 106 ? 17.244 7.459 -25.056 1.00 59.28 106 ARG A C 1
ATOM 842 O O . ARG A 1 106 ? 18.184 8.156 -25.412 1.00 59.28 106 ARG A O 1
ATOM 849 N N . GLY A 1 107 ? 16.216 7.964 -24.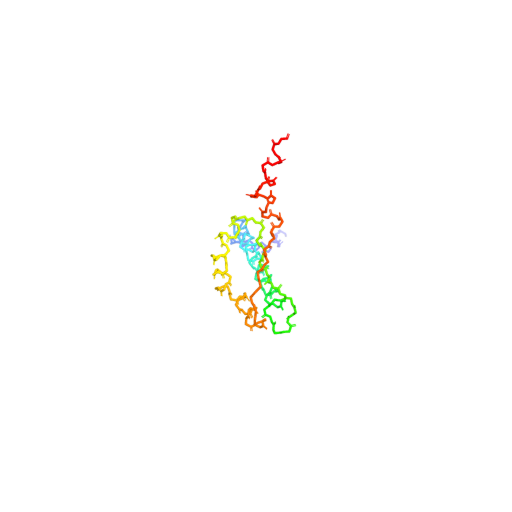367 1.00 56.38 107 GLY A N 1
ATOM 850 C CA . GLY A 1 107 ? 16.168 9.358 -23.906 1.00 56.38 107 GLY A CA 1
ATOM 851 C C . GLY A 1 107 ? 17.168 9.684 -22.786 1.00 56.38 107 GLY A C 1
ATOM 852 O O . GLY A 1 107 ? 17.613 10.828 -22.693 1.00 56.38 107 GLY A O 1
ATOM 853 N N . ALA A 1 108 ? 17.563 8.691 -21.982 1.00 55.56 108 ALA A N 1
ATOM 854 C CA . ALA A 1 108 ? 18.533 8.854 -20.898 1.00 55.56 108 ALA A CA 1
ATOM 855 C C . ALA A 1 108 ? 19.965 9.055 -21.421 1.00 55.56 108 ALA A C 1
ATOM 857 O O . ALA A 1 108 ? 20.738 9.799 -20.825 1.00 55.56 108 ALA A O 1
ATOM 858 N N . GLU A 1 109 ? 20.294 8.440 -22.562 1.00 53.50 109 GLU A N 1
ATOM 859 C CA . GLU A 1 109 ? 21.600 8.572 -23.226 1.00 53.50 109 GLU A CA 1
ATOM 860 C C . GLU A 1 109 ? 21.770 9.959 -23.870 1.00 53.50 109 GLU A C 1
ATOM 862 O O . GLU A 1 109 ? 22.844 10.543 -23.813 1.00 53.50 109 GLU A O 1
ATOM 867 N N . SER A 1 110 ? 20.689 10.543 -24.402 1.00 52.62 110 SER A N 1
ATOM 868 C CA . SER A 1 110 ? 20.710 11.864 -25.056 1.00 52.62 110 SER A CA 1
ATOM 869 C C . SER A 1 110 ? 20.785 13.075 -24.113 1.00 52.62 110 SER A C 1
ATOM 871 O O . SER A 1 110 ? 20.814 14.205 -24.583 1.00 52.62 110 SER A O 1
ATOM 873 N N . SER A 1 111 ? 20.758 12.868 -22.792 1.00 52.94 111 SER A N 1
ATOM 874 C CA . SER A 1 111 ? 20.823 13.953 -21.791 1.00 52.94 111 SER A CA 1
ATOM 875 C C . SER A 1 111 ? 22.204 14.082 -21.126 1.00 52.94 111 SER A C 1
ATOM 877 O O . SER A 1 111 ? 22.323 14.777 -20.119 1.00 52.94 111 SER A O 1
ATOM 879 N N . GLN A 1 112 ? 23.223 13.382 -21.642 1.00 49.44 112 GLN A N 1
ATOM 880 C CA . GLN A 1 112 ? 24.604 13.412 -21.134 1.00 49.44 112 GLN A CA 1
ATOM 881 C C . GLN A 1 112 ? 25.616 14.092 -22.083 1.00 49.44 112 GLN A C 1
ATOM 883 O O . GLN A 1 112 ? 26.802 14.117 -21.757 1.00 49.44 112 GLN A O 1
ATOM 888 N N . GLU A 1 113 ? 25.166 14.665 -23.205 1.00 40.97 113 GLU A N 1
ATOM 889 C CA . GLU A 1 113 ? 25.946 15.577 -24.072 1.00 40.97 113 GLU A CA 1
ATOM 890 C C . GLU A 1 113 ? 25.525 17.035 -23.850 1.00 40.97 113 GLU A C 1
ATOM 892 O O . GLU A 1 113 ? 26.424 17.908 -23.863 1.00 40.97 113 GLU A O 1
#

Radius of gyration: 27.04 Å; chains: 1; bounding box: 45×45×89 Å

pLDDT: mean 77.74, std 14.79, range [40.97, 95.94]

Secondary structure (DSSP, 8-state):
-----------TT--HHHHHHHHHHHHHHHHHHHHHHHHHHHHHHHSSTT--PPP-EEE-SHHHHHHHHHHHHHHHHSHHHHHHHHHH----EEE-HHHHHHHHSHHHHTT--

Sequence (113 aa):
MPVGDGDGDGNENANVHVLKQTVIQLKQRIKQLSSDKLKQIQLLIVAEKETIIDIVTLSESVKDLEELPNLMSELIDDPIYRKHLFYREKLIVIIAKSDTVRRNGRGAESSQE

Foldseek 3Di:
DDDDDPPCVVVVCVPPVNVVVVVVVVVVVVVVVVVVVVVVVLLVQQQDLPHPDDDEEEAQAPVSVVCVVVVVVVQCPDPSSVSNCVNVVDHHYHYNPVSHCCCPNPVVVVVPD